Protein AF-A0A0K8V9A5-F1 (afdb_monomer)

Radius of gyration: 17.42 Å; Cα contacts (8 Å, |Δi|>4): 53; chains: 1; bounding box: 43×28×39 Å

Foldseek 3Di:
DCCVVPNDAQEDEDAPPVVVVVVLVVQVVVLVVVCVVDDPVCCVVPNDPGYHYYHDDPPPVVVCPVVVVVVVLLVVQCCVVCPPDDDDPVRVVVSSVVSVVVVVD

Solvent-accessible surface area (backbone atoms only — not comparable to full-atom values): 6472 Å² total; per-residue (Å²): 117,63,46,86,75,75,47,81,62,65,63,46,77,44,63,80,48,67,67,51,56,50,48,52,54,50,51,52,52,51,50,57,50,50,62,70,76,46,57,70,68,55,44,76,74,68,52,75,93,61,64,51,74,44,64,54,65,84,94,48,68,77,79,45,48,64,63,52,49,52,51,61,64,45,49,60,54,52,54,69,73,47,65,90,65,87,67,54,74,66,58,43,50,52,51,53,54,53,53,50,52,65,74,72,106

InterPro domains:
  IPR001584 Integrase, catalytic core [PS50994] (1-105)
  IPR012337 Ribonuclease H-like superfamily [SSF53098] (3-104)
  IPR036397 Ribonuclease H superfamily [G3DSA:3.30.420.10] (1-105)

Mean predicted aligned error: 5.59 Å

Sequence (105 aa):
RFVGRRGFPLKIMSDNGKNFVGAQRATEKEFLQFMKEVSPEIVKKYAPQGIDWQFIPPCSPHMGGLWESAVKSFKPHLKKTAGNHKFNYEEFTTLLARIEAVLNS

Structure (mmCIF, N/CA/C/O backbone):
data_AF-A0A0K8V9A5-F1
#
_entry.id   AF-A0A0K8V9A5-F1
#
loop_
_atom_site.group_PDB
_atom_site.id
_atom_site.type_symbol
_atom_site.label_atom_id
_atom_site.label_alt_id
_atom_site.label_comp_id
_atom_site.label_asym_id
_atom_site.label_entity_id
_atom_site.label_seq_id
_atom_site.pdbx_PDB_ins_code
_atom_site.Cartn_x
_atom_site.Cartn_y
_atom_site.Cartn_z
_atom_site.occupancy
_atom_site.B_iso_or_equiv
_atom_site.auth_seq_id
_atom_site.auth_comp_id
_atom_site.auth_asym_id
_atom_site.auth_atom_id
_atom_site.pdbx_PDB_model_num
ATOM 1 N N . ARG A 1 1 ? -9.007 -4.808 -4.525 1.00 73.62 1 ARG A N 1
ATOM 2 C CA . ARG A 1 1 ? -8.263 -5.743 -5.418 1.00 73.62 1 ARG A CA 1
ATOM 3 C C . ARG A 1 1 ? -7.215 -6.611 -4.689 1.00 73.62 1 ARG A C 1
ATOM 5 O O . ARG A 1 1 ? -7.010 -7.728 -5.133 1.00 73.62 1 ARG A O 1
ATOM 12 N N . PHE A 1 2 ? -6.570 -6.181 -3.590 1.00 83.44 2 PHE A N 1
ATOM 13 C CA . PHE A 1 2 ? -5.626 -7.041 -2.835 1.00 83.44 2 PHE A CA 1
ATOM 14 C C . PHE A 1 2 ? -6.315 -8.229 -2.143 1.00 83.44 2 PHE A C 1
ATOM 16 O O . PHE A 1 2 ? -6.017 -9.375 -2.462 1.00 83.44 2 PHE A O 1
ATOM 23 N N . VAL A 1 3 ? -7.303 -7.951 -1.287 1.00 86.00 3 VAL A N 1
ATOM 24 C CA . VAL A 1 3 ? -8.060 -8.977 -0.549 1.00 86.00 3 VAL A CA 1
ATOM 25 C C . VAL A 1 3 ? -8.714 -10.002 -1.475 1.00 86.00 3 VAL A C 1
ATOM 27 O O . VAL A 1 3 ? -8.636 -11.196 -1.226 1.00 86.00 3 VAL A O 1
ATOM 30 N N . GLY A 1 4 ? -9.283 -9.557 -2.599 1.00 85.25 4 GLY A N 1
ATOM 31 C CA . GLY A 1 4 ? -9.872 -10.467 -3.587 1.00 85.25 4 GLY A CA 1
ATOM 32 C C . GLY A 1 4 ? -8.874 -11.426 -4.251 1.00 85.25 4 GLY A C 1
ATOM 33 O O . GLY A 1 4 ? -9.303 -12.402 -4.847 1.00 85.25 4 GLY A O 1
ATOM 34 N N . ARG A 1 5 ? -7.560 -11.169 -4.163 1.00 85.06 5 ARG A N 1
ATOM 35 C CA . ARG A 1 5 ? -6.512 -12.033 -4.736 1.00 85.06 5 ARG A CA 1
ATOM 36 C C . ARG A 1 5 ? -5.720 -12.815 -3.690 1.00 85.06 5 ARG A C 1
ATOM 38 O O . ARG A 1 5 ? -5.256 -13.904 -3.992 1.00 85.06 5 ARG A O 1
ATOM 45 N N . ARG A 1 6 ? -5.524 -12.253 -2.493 1.00 86.44 6 ARG A N 1
ATOM 46 C CA . ARG A 1 6 ? -4.677 -12.828 -1.429 1.00 86.44 6 ARG A CA 1
ATOM 47 C C . ARG A 1 6 ? -5.440 -13.233 -0.167 1.00 86.44 6 ARG A C 1
ATOM 49 O O . ARG A 1 6 ? -4.849 -13.830 0.723 1.00 86.44 6 ARG A O 1
A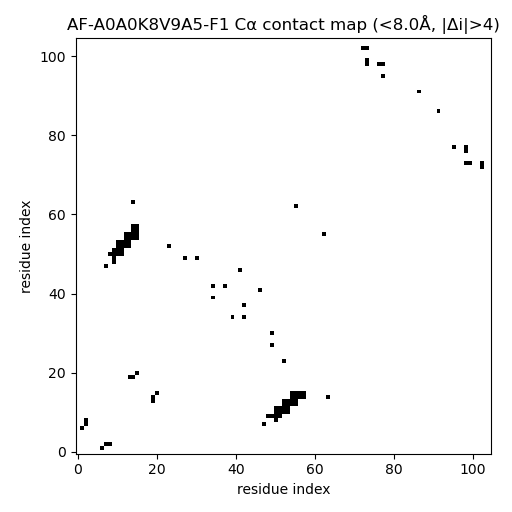TOM 56 N N . GLY A 1 7 ? -6.730 -12.921 -0.088 1.00 87.38 7 GLY A N 1
ATOM 57 C CA . GLY A 1 7 ? -7.518 -13.042 1.135 1.00 87.38 7 GLY A CA 1
ATOM 58 C C . GLY A 1 7 ? -7.349 -11.843 2.071 1.00 87.38 7 GLY A C 1
ATOM 59 O O . GLY A 1 7 ? -6.571 -10.919 1.817 1.00 87.38 7 GLY A O 1
ATOM 60 N N . PHE A 1 8 ? -8.130 -11.840 3.150 1.00 86.62 8 PHE A N 1
ATOM 61 C CA . PHE A 1 8 ? -8.047 -10.806 4.178 1.00 86.62 8 PHE A CA 1
ATOM 62 C C . PHE A 1 8 ? -6.798 -11.018 5.044 1.00 86.62 8 PHE A C 1
ATOM 64 O O . PHE A 1 8 ? -6.626 -12.111 5.587 1.00 86.62 8 PHE A O 1
ATOM 71 N N . PRO A 1 9 ? -5.923 -10.007 5.189 1.00 88.75 9 PRO A N 1
ATOM 72 C CA . PRO A 1 9 ? -4.772 -10.124 6.068 1.00 88.75 9 PRO A CA 1
ATOM 73 C C . PRO A 1 9 ? -5.219 -10.084 7.531 1.00 88.75 9 PRO A C 1
ATOM 75 O O . PRO A 1 9 ? -6.025 -9.241 7.913 1.00 88.75 9 PRO A O 1
ATOM 78 N N . LEU A 1 10 ? -4.639 -10.956 8.356 1.00 88.31 10 LEU A N 1
ATOM 79 C CA . LEU A 1 10 ? -4.788 -10.885 9.814 1.00 88.31 10 LEU A CA 1
ATOM 80 C C . LEU A 1 10 ? -3.944 -9.749 10.409 1.00 88.31 10 LEU A C 1
ATOM 82 O O . LEU A 1 10 ? -4.347 -9.109 11.375 1.00 88.31 10 LEU A O 1
ATOM 86 N N . LYS A 1 11 ? -2.773 -9.499 9.813 1.00 90.94 11 LYS A N 1
ATOM 87 C CA . LYS A 1 11 ? -1.795 -8.510 10.265 1.00 90.94 11 LYS A CA 1
ATOM 88 C C . LYS A 1 11 ? -1.231 -7.718 9.090 1.00 90.94 11 LYS A C 1
ATOM 90 O O . LYS A 1 11 ? -0.926 -8.296 8.047 1.00 90.94 11 LYS A O 1
ATOM 95 N N . ILE A 1 12 ? -1.048 -6.415 9.283 1.00 92.31 12 ILE A N 1
ATOM 96 C CA . ILE A 1 12 ? -0.325 -5.522 8.372 1.00 92.31 12 ILE A CA 1
ATOM 97 C C . ILE A 1 12 ? 0.850 -4.906 9.128 1.00 92.31 12 ILE A C 1
ATOM 99 O O . ILE A 1 12 ? 0.695 -4.445 10.253 1.00 92.31 12 ILE A O 1
ATOM 103 N N . MET A 1 13 ? 2.026 -4.888 8.502 1.00 92.62 13 MET A N 1
ATOM 104 C CA . MET A 1 13 ? 3.208 -4.204 9.027 1.00 92.62 13 MET A CA 1
ATOM 105 C C . MET A 1 13 ? 3.625 -3.079 8.081 1.00 92.62 13 MET A C 1
ATOM 107 O O . MET A 1 13 ? 3.647 -3.282 6.866 1.00 92.62 13 MET A O 1
ATOM 111 N N . SER A 1 14 ? 3.965 -1.906 8.619 1.00 93.00 14 SER A N 1
ATOM 112 C CA . SER A 1 14 ? 4.433 -0.762 7.823 1.00 93.00 14 SER A CA 1
ATOM 113 C C . SER A 1 14 ? 5.449 0.103 8.570 1.00 93.00 14 SER A C 1
ATOM 115 O O . SER A 1 14 ? 5.598 0.007 9.788 1.00 93.00 14 SER A O 1
ATOM 117 N N . ASP A 1 15 ? 6.119 1.003 7.849 1.00 91.94 15 ASP A N 1
ATOM 118 C CA . ASP A 1 15 ? 6.850 2.112 8.465 1.00 91.94 15 ASP A CA 1
ATOM 119 C C . ASP A 1 15 ? 5.909 3.203 9.010 1.00 91.94 15 ASP A C 1
ATOM 121 O O . ASP A 1 15 ? 4.699 3.196 8.762 1.00 91.94 15 ASP A O 1
ATOM 125 N N . ASN A 1 16 ? 6.480 4.141 9.774 1.00 92.00 16 ASN A N 1
ATOM 126 C CA . ASN A 1 16 ? 5.773 5.263 10.408 1.00 92.00 16 ASN A CA 1
ATOM 127 C C . ASN A 1 16 ? 5.455 6.418 9.439 1.00 92.00 16 ASN A C 1
ATOM 129 O O . ASN A 1 16 ? 5.190 7.545 9.866 1.00 92.00 16 ASN A O 1
ATOM 133 N N . GLY A 1 17 ? 5.507 6.182 8.129 1.00 91.31 17 GLY A N 1
ATOM 134 C CA . GLY A 1 17 ? 5.113 7.151 7.123 1.00 91.31 17 GLY A CA 1
ATOM 135 C C . GLY A 1 17 ? 3.689 7.639 7.378 1.00 91.31 17 GLY A C 1
ATOM 136 O O . GLY A 1 17 ? 2.768 6.852 7.600 1.00 91.31 17 GLY A O 1
ATOM 137 N N . LYS A 1 18 ? 3.483 8.959 7.318 1.00 94.38 18 LYS A N 1
ATOM 138 C CA . LYS A 1 18 ? 2.183 9.588 7.622 1.00 94.38 18 LYS A CA 1
ATOM 139 C C . LYS A 1 18 ? 1.032 9.011 6.790 1.00 94.38 18 LYS A C 1
ATOM 141 O O . LYS A 1 18 ? -0.087 8.929 7.286 1.00 94.38 18 LYS A O 1
ATOM 146 N N . ASN A 1 19 ? 1.317 8.563 5.565 1.00 95.69 19 ASN A N 1
ATOM 147 C CA . ASN A 1 19 ? 0.346 7.888 4.705 1.00 95.69 19 ASN A CA 1
ATOM 148 C C . ASN A 1 19 ? -0.145 6.566 5.313 1.00 95.69 19 ASN A C 1
ATOM 150 O O . ASN A 1 19 ? -1.345 6.310 5.301 1.00 95.69 19 ASN A O 1
ATOM 154 N N . PHE A 1 20 ? 0.748 5.754 5.886 1.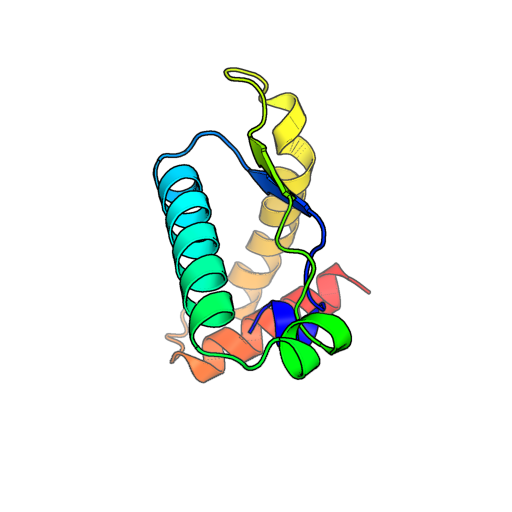00 93.88 20 PHE A N 1
ATOM 155 C CA . PHE A 1 20 ? 0.372 4.498 6.539 1.00 93.88 20 PHE A CA 1
ATOM 156 C C . PHE A 1 20 ? -0.352 4.731 7.863 1.00 93.88 20 PHE A C 1
ATOM 158 O O . PHE A 1 20 ? -1.339 4.058 8.140 1.00 93.88 20 PHE A O 1
ATOM 165 N N . VAL A 1 21 ? 0.059 5.740 8.637 1.00 94.88 21 VAL A N 1
ATOM 166 C CA . VAL A 1 21 ? -0.674 6.160 9.846 1.00 94.88 21 VAL A CA 1
ATOM 167 C C . VAL A 1 21 ? -2.097 6.610 9.497 1.00 94.88 21 VAL A C 1
ATOM 169 O O . VAL A 1 21 ? -3.056 6.238 10.168 1.00 94.88 21 VAL A O 1
ATOM 172 N N . GLY A 1 22 ? -2.258 7.383 8.419 1.00 96.31 22 GLY A N 1
ATOM 173 C CA . GLY A 1 22 ? -3.572 7.766 7.905 1.00 96.31 22 GLY A CA 1
ATOM 174 C C . GLY A 1 22 ? -4.397 6.563 7.438 1.00 96.31 22 GLY A C 1
ATOM 175 O O . GLY A 1 22 ? -5.573 6.467 7.780 1.00 96.31 22 GLY A O 1
ATOM 176 N N . ALA A 1 23 ? -3.779 5.627 6.713 1.00 94.38 23 ALA A N 1
ATOM 177 C CA . ALA A 1 23 ? -4.435 4.418 6.221 1.00 94.38 23 ALA A CA 1
ATOM 178 C C . ALA A 1 23 ? -4.917 3.500 7.355 1.00 94.38 23 ALA A C 1
ATOM 180 O O . ALA A 1 23 ? -6.045 3.013 7.293 1.00 94.38 23 ALA A O 1
ATOM 181 N N . GLN A 1 24 ? -4.114 3.312 8.407 1.00 95.06 24 GLN A N 1
ATOM 182 C CA . GLN A 1 24 ? -4.495 2.545 9.597 1.00 95.06 24 GLN A CA 1
ATOM 183 C C . GLN A 1 24 ? -5.753 3.136 10.247 1.00 95.06 24 GLN A C 1
ATOM 185 O O . GLN A 1 24 ? -6.740 2.426 10.436 1.00 95.06 24 GLN A O 1
ATOM 190 N N 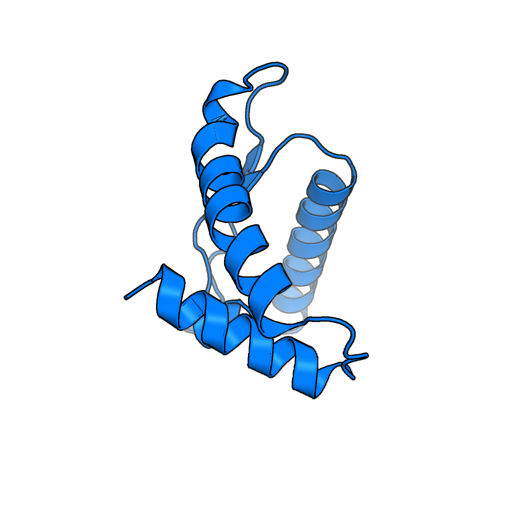. ARG A 1 25 ? -5.770 4.456 10.479 1.00 94.81 25 ARG A N 1
ATOM 191 C CA . ARG A 1 25 ? -6.932 5.163 11.048 1.00 94.81 25 ARG A CA 1
ATOM 192 C C . ARG A 1 25 ? -8.172 5.086 10.158 1.00 94.81 25 ARG A C 1
ATOM 194 O O . ARG A 1 25 ? -9.276 4.904 10.664 1.00 94.81 25 ARG A O 1
ATOM 201 N N . ALA A 1 26 ? -8.006 5.257 8.846 1.00 93.62 26 ALA A N 1
ATOM 202 C CA . ALA A 1 26 ? -9.112 5.183 7.893 1.00 93.62 26 ALA A CA 1
ATOM 203 C C . ALA A 1 26 ? -9.732 3.780 7.874 1.00 93.62 26 ALA A C 1
ATOM 205 O O . ALA A 1 26 ? -10.946 3.648 7.996 1.00 93.62 26 ALA A O 1
ATOM 206 N N . THR A 1 27 ? -8.891 2.746 7.825 1.00 90.00 27 THR A N 1
ATOM 207 C CA . THR A 1 27 ? -9.324 1.343 7.807 1.00 90.00 27 THR A CA 1
ATOM 208 C C . THR A 1 27 ? -10.061 0.970 9.093 1.00 90.00 27 THR A C 1
ATOM 210 O O . THR A 1 27 ? -11.116 0.345 9.043 1.00 90.00 27 THR A O 1
ATOM 213 N N . GLU A 1 28 ? -9.546 1.390 10.252 1.00 90.19 28 GLU A N 1
ATOM 214 C CA . GLU A 1 28 ? -10.195 1.161 11.547 1.00 90.19 28 GLU A CA 1
ATOM 215 C C . GLU A 1 28 ? -11.559 1.862 11.628 1.00 90.19 28 GLU A C 1
ATOM 217 O O . GLU A 1 28 ? -12.553 1.260 12.035 1.00 90.19 28 GLU A O 1
ATOM 222 N N . LYS A 1 29 ? -11.639 3.115 11.167 1.00 91.75 29 LYS A N 1
ATOM 223 C CA . LYS A 1 29 ? -12.896 3.870 11.121 1.00 91.75 29 LYS A CA 1
ATOM 224 C C . LYS A 1 29 ? -13.930 3.209 10.207 1.00 91.75 29 LYS A C 1
ATOM 226 O O . LYS A 1 29 ? -15.087 3.085 10.604 1.00 91.75 29 LYS A O 1
ATOM 231 N N . GLU A 1 30 ? -13.534 2.811 9.000 1.00 88.88 30 GLU A N 1
ATOM 232 C CA . GLU A 1 30 ? -14.413 2.131 8.040 1.00 88.88 30 GLU A CA 1
ATOM 233 C C . GLU A 1 30 ? -14.906 0.791 8.588 1.00 88.88 30 GLU A C 1
ATOM 235 O O . GLU A 1 30 ? -16.094 0.486 8.487 1.00 88.88 30 GLU A O 1
ATOM 240 N N . PHE A 1 31 ? -14.029 0.027 9.245 1.00 86.00 31 PHE A N 1
ATOM 241 C CA . PHE A 1 31 ? -14.402 -1.227 9.889 1.00 86.00 31 PHE A CA 1
ATOM 242 C C . PHE A 1 31 ? -15.425 -1.012 11.012 1.00 86.00 31 PHE A C 1
ATOM 244 O O . PHE A 1 31 ? -16.455 -1.681 11.044 1.00 86.00 31 PHE A O 1
ATOM 251 N N . LEU A 1 32 ? -15.203 -0.038 11.899 1.00 87.06 32 LEU A N 1
ATOM 252 C CA . LEU A 1 32 ? -16.158 0.289 12.963 1.00 87.06 32 LEU A CA 1
ATOM 253 C C . LEU A 1 32 ? -17.503 0.775 12.415 1.00 87.06 32 LEU A C 1
ATOM 255 O O . LEU A 1 32 ? -18.540 0.492 13.013 1.00 87.06 32 LEU A O 1
ATOM 259 N N . GLN A 1 33 ? -17.500 1.506 11.301 1.00 88.81 33 GLN A N 1
ATOM 260 C CA . GLN A 1 33 ? -18.729 1.949 10.649 1.00 88.81 33 GLN A CA 1
ATOM 261 C C . GLN A 1 33 ? -19.498 0.763 10.054 1.00 88.81 33 GLN A C 1
ATOM 263 O O . GLN A 1 33 ? -20.683 0.605 10.341 1.00 88.81 33 GLN A O 1
ATOM 268 N N . PHE A 1 34 ? -18.811 -0.123 9.331 1.00 85.06 34 PHE A N 1
ATOM 269 C CA . PHE A 1 34 ? -19.382 -1.363 8.802 1.00 85.06 34 PHE A CA 1
ATOM 270 C C . PHE A 1 34 ? -20.021 -2.216 9.908 1.00 85.06 34 PHE A C 1
ATOM 272 O O . PHE A 1 34 ? -21.144 -2.693 9.769 1.00 85.06 34 PHE A O 1
ATOM 279 N N . MET A 1 35 ? -19.348 -2.345 11.053 1.00 84.44 35 MET A N 1
ATOM 280 C CA . MET A 1 35 ? -19.846 -3.109 12.201 1.00 84.44 35 MET A CA 1
ATOM 281 C C . MET A 1 35 ? -21.134 -2.535 12.816 1.00 84.44 35 MET A C 1
ATOM 283 O O . MET A 1 35 ? -21.874 -3.279 13.452 1.00 84.44 35 MET A O 1
ATOM 287 N N . LYS A 1 36 ? -21.410 -1.233 12.649 1.00 86.62 36 LYS A N 1
ATOM 288 C CA . LYS A 1 36 ? -22.649 -0.591 13.129 1.00 86.62 36 LYS A CA 1
ATOM 289 C C . LYS A 1 36 ? -23.820 -0.766 12.168 1.00 86.62 36 LYS A C 1
ATOM 291 O O . LYS A 1 36 ? -24.965 -0.762 12.604 1.00 86.62 36 LYS A O 1
ATOM 296 N N . GLU A 1 37 ? -23.537 -0.854 10.873 1.00 87.69 37 GLU A N 1
ATOM 297 C CA . GLU A 1 37 ? -24.551 -0.934 9.816 1.00 87.69 37 GLU A CA 1
ATOM 298 C C . GLU A 1 37 ? -25.043 -2.367 9.586 1.00 87.69 37 GLU A C 1
ATOM 300 O O . GLU A 1 37 ? -26.154 -2.580 9.101 1.00 87.69 37 GLU A O 1
ATOM 305 N N . VAL A 1 38 ? -24.224 -3.357 9.938 1.00 86.12 38 VAL A N 1
ATOM 306 C CA . VAL A 1 38 ? -24.491 -4.770 9.673 1.00 86.12 38 VAL A CA 1
ATOM 307 C C . VAL A 1 38 ? -25.089 -5.458 10.899 1.00 86.12 38 VAL A C 1
ATOM 309 O O . VAL A 1 38 ? -24.685 -5.215 12.034 1.00 86.12 38 VAL A O 1
ATOM 312 N N . SER A 1 39 ? -26.036 -6.376 10.671 1.00 83.50 39 SER A N 1
ATOM 313 C CA . SER A 1 39 ? -26.642 -7.177 11.740 1.00 83.50 39 SER A CA 1
ATOM 314 C C . SER A 1 39 ? -25.578 -7.975 12.523 1.00 83.50 39 SER A C 1
ATOM 316 O O . SER A 1 39 ? -24.698 -8.578 11.886 1.00 83.50 39 SER A O 1
ATOM 318 N N . PRO A 1 40 ? -25.680 -8.077 13.859 1.00 81.69 40 PRO A N 1
ATOM 319 C CA . PRO A 1 40 ? -24.715 -8.795 14.698 1.00 81.69 40 PRO A CA 1
ATOM 320 C C . PRO A 1 40 ? -24.443 -10.246 14.266 1.00 81.69 40 PRO A C 1
ATOM 322 O O . PRO A 1 40 ? -23.330 -10.751 14.422 1.00 81.69 40 PRO A O 1
ATOM 325 N N . GLU A 1 41 ? -25.433 -10.925 13.685 1.00 81.88 41 GLU A N 1
ATOM 326 C CA . GLU A 1 41 ? -25.337 -12.314 13.228 1.00 81.88 41 GLU A CA 1
ATOM 327 C C . GLU A 1 41 ? -24.417 -12.457 12.009 1.00 81.88 41 GLU A C 1
ATOM 329 O O . GLU A 1 41 ? -23.610 -13.388 11.937 1.00 81.88 41 GLU A O 1
ATOM 334 N N . ILE A 1 42 ? -24.507 -11.517 11.062 1.00 78.25 42 ILE A N 1
ATOM 335 C CA . ILE A 1 42 ? -23.640 -11.464 9.876 1.00 78.25 42 ILE A CA 1
ATOM 336 C C . ILE A 1 42 ? -22.216 -11.118 10.296 1.00 78.25 42 ILE A C 1
ATOM 338 O O . ILE A 1 42 ? -21.272 -11.763 9.843 1.00 78.25 42 ILE A O 1
ATOM 342 N N . VAL A 1 43 ? -22.062 -10.156 11.207 1.00 78.12 43 VAL A N 1
ATOM 343 C CA . VAL A 1 43 ? -20.761 -9.791 11.768 1.00 78.12 43 VAL A CA 1
ATOM 344 C C . VAL A 1 43 ? -20.084 -11.005 12.402 1.00 78.12 43 VAL A C 1
ATOM 346 O O . VAL A 1 43 ? -18.962 -11.349 12.042 1.00 78.12 43 VAL A O 1
ATOM 349 N N . LYS A 1 44 ? -20.786 -11.717 13.288 1.00 78.19 44 LYS A N 1
ATOM 350 C CA . LYS A 1 44 ? -20.235 -12.880 13.996 1.00 78.19 44 LYS A CA 1
ATOM 351 C C . LYS A 1 44 ? -19.805 -14.006 13.051 1.00 78.19 44 LYS A C 1
ATOM 353 O O . LYS A 1 44 ? -18.890 -14.758 13.375 1.00 78.19 44 LYS A O 1
ATOM 358 N N . LYS A 1 45 ? -20.486 -14.152 11.912 1.00 74.25 45 LYS A N 1
ATOM 359 C CA . LYS A 1 45 ? -20.281 -15.268 10.982 1.00 74.25 45 LYS A CA 1
ATOM 360 C C . LYS A 1 45 ? -19.312 -14.951 9.841 1.00 74.25 45 LYS A C 1
ATOM 362 O O . LYS A 1 45 ? -18.679 -15.873 9.334 1.00 74.25 45 LYS A O 1
ATOM 367 N N . TYR A 1 46 ? -19.204 -13.687 9.433 1.00 67.44 46 TYR A N 1
ATOM 368 C CA . TYR A 1 46 ? -18.519 -13.305 8.194 1.00 67.44 46 TYR A CA 1
ATOM 369 C C . TYR A 1 46 ? -17.602 -12.085 8.313 1.00 67.44 46 TYR A C 1
ATOM 371 O O . TYR A 1 46 ? -16.836 -11.841 7.379 1.00 67.44 46 TYR A O 1
ATOM 379 N N . ALA A 1 47 ? -17.652 -11.309 9.404 1.00 70.75 47 ALA A N 1
ATOM 380 C CA . ALA A 1 47 ? -16.750 -10.170 9.524 1.00 70.75 47 ALA A CA 1
ATOM 381 C C . ALA A 1 47 ? -15.311 -10.657 9.768 1.00 70.75 47 ALA A C 1
ATOM 383 O O . ALA A 1 47 ? -15.085 -11.514 10.630 1.00 70.75 47 ALA A O 1
ATOM 384 N N . PRO A 1 48 ? -14.316 -10.105 9.049 1.00 69.00 48 PRO A N 1
ATOM 385 C CA . PRO A 1 48 ? -12.925 -10.273 9.442 1.00 69.00 48 PRO A CA 1
ATOM 386 C C . PRO A 1 48 ? -12.737 -9.715 10.861 1.00 69.00 48 PRO A C 1
ATOM 388 O O . PRO A 1 48 ? -13.392 -8.742 11.233 1.00 69.00 48 PRO A O 1
ATOM 391 N N . GLN A 1 49 ? -11.847 -10.312 11.657 1.00 70.94 49 GLN A N 1
ATOM 392 C CA . GLN A 1 49 ? -11.618 -9.956 13.070 1.00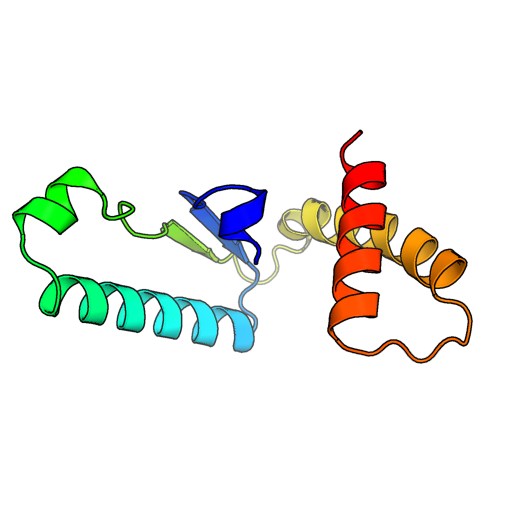 70.94 49 GLN A CA 1
ATOM 393 C C . GLN A 1 49 ? -10.876 -8.610 13.254 1.00 70.94 49 GLN A C 1
ATOM 395 O O . GLN A 1 49 ? -10.104 -8.436 14.192 1.00 70.94 49 GLN A O 1
ATOM 400 N N . GLY A 1 50 ? -11.102 -7.643 12.362 1.00 75.62 50 GLY A N 1
ATOM 401 C CA . GLY A 1 50 ? -10.252 -6.469 12.206 1.00 75.62 50 GLY A CA 1
ATOM 402 C C . GLY A 1 50 ? -8.892 -6.829 11.597 1.00 75.62 50 GLY A C 1
ATOM 403 O O . GLY A 1 50 ? -8.641 -7.971 11.212 1.00 75.62 50 GLY A O 1
ATOM 404 N N . ILE A 1 51 ? -8.021 -5.829 11.475 1.00 86.62 51 ILE A N 1
ATOM 405 C CA . ILE A 1 51 ? -6.642 -5.992 11.004 1.00 86.62 51 ILE A CA 1
ATOM 406 C C . ILE A 1 51 ? -5.714 -5.525 12.125 1.00 86.62 51 ILE A C 1
ATOM 408 O O . ILE A 1 51 ? -5.796 -4.368 12.536 1.00 86.62 51 ILE A O 1
ATOM 412 N N . ASP A 1 52 ? -4.814 -6.395 12.588 1.00 90.94 52 ASP A N 1
ATOM 413 C CA . ASP A 1 52 ? -3.733 -6.003 13.499 1.00 90.94 52 ASP A CA 1
ATOM 414 C C . ASP A 1 52 ? -2.680 -5.214 12.709 1.00 90.94 52 ASP A C 1
ATOM 416 O O . ASP A 1 52 ? -1.894 -5.786 11.950 1.00 90.94 52 ASP A O 1
ATOM 420 N N . TRP A 1 53 ? -2.697 -3.885 12.818 1.00 94.06 53 TRP A N 1
ATOM 421 C CA . TRP A 1 53 ? -1.720 -3.028 12.150 1.00 94.06 53 TR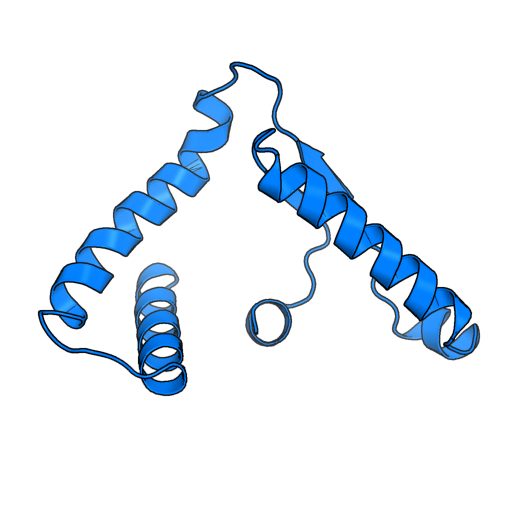P A CA 1
ATOM 422 C C . TRP A 1 53 ? -0.571 -2.685 13.095 1.00 94.06 53 TRP A C 1
ATOM 424 O O . TRP A 1 53 ? -0.769 -2.037 14.121 1.00 94.06 53 TRP A O 1
ATOM 434 N N . GLN A 1 54 ? 0.652 -3.049 12.712 1.00 93.88 54 GLN A N 1
ATOM 435 C CA . GLN A 1 54 ? 1.858 -2.823 13.503 1.00 93.88 54 GLN A CA 1
ATOM 436 C C . GLN A 1 54 ? 2.849 -1.928 12.759 1.00 93.88 54 GLN A C 1
ATOM 438 O O . GLN A 1 54 ? 3.210 -2.178 11.608 1.00 93.88 54 GLN A O 1
ATOM 443 N N . PHE A 1 55 ? 3.318 -0.882 13.434 1.00 93.19 55 PHE A N 1
ATOM 444 C CA . PHE A 1 55 ? 4.368 -0.016 12.913 1.00 93.19 55 PHE A CA 1
ATOM 445 C C . PHE A 1 55 ? 5.733 -0.526 13.360 1.00 93.19 55 PHE A C 1
ATOM 447 O O . PHE A 1 55 ? 5.918 -0.872 14.528 1.00 93.19 55 PHE A O 1
ATOM 454 N N . ILE A 1 56 ? 6.701 -0.560 12.443 1.00 91.06 56 ILE A N 1
ATOM 455 C CA . ILE A 1 56 ? 8.082 -0.859 12.831 1.00 91.06 56 ILE A CA 1
ATOM 456 C C . ILE A 1 56 ? 8.629 0.249 13.742 1.00 91.06 56 ILE A C 1
ATOM 458 O O . ILE A 1 56 ? 8.223 1.409 13.603 1.00 91.06 56 ILE A O 1
ATOM 462 N N . PRO A 1 57 ? 9.555 -0.061 14.666 1.00 88.56 57 PRO A N 1
ATOM 463 C CA . PRO A 1 57 ? 10.134 0.956 15.524 1.00 88.56 57 PRO A CA 1
ATOM 464 C C . PRO A 1 57 ? 10.833 2.043 14.690 1.00 88.56 57 PRO A C 1
ATOM 466 O O . PRO A 1 57 ? 11.403 1.749 13.628 1.00 88.56 57 PRO A O 1
ATOM 469 N N . PRO A 1 58 ? 10.815 3.308 15.147 1.00 79.94 58 PRO A N 1
ATOM 470 C CA . PRO A 1 58 ? 11.562 4.377 14.498 1.00 79.94 58 PRO A CA 1
ATOM 471 C C . PRO A 1 58 ? 13.034 3.986 14.333 1.00 79.94 58 PRO A C 1
ATOM 473 O O . PRO A 1 58 ? 13.603 3.305 15.185 1.00 79.94 58 PRO A O 1
ATOM 476 N N . CYS A 1 59 ? 13.652 4.409 13.230 1.00 74.38 59 CYS A N 1
ATOM 477 C CA . CYS A 1 59 ? 15.070 4.152 12.953 1.00 74.38 59 CYS A CA 1
ATOM 478 C C . CYS A 1 59 ? 15.471 2.661 12.933 1.00 74.38 59 CYS A C 1
ATOM 480 O O . CYS A 1 59 ? 16.632 2.346 13.177 1.00 74.38 59 CYS A O 1
ATOM 482 N N . SER A 1 60 ? 14.547 1.749 12.600 1.00 78.50 60 SER A N 1
ATOM 483 C CA . SER A 1 60 ? 14.827 0.313 12.409 1.00 78.50 60 SER A CA 1
ATOM 484 C C . SER A 1 60 ? 14.820 -0.087 10.922 1.00 78.50 60 SER A C 1
ATOM 486 O O . SER A 1 60 ? 13.944 -0.840 10.491 1.00 78.50 60 SER A O 1
ATOM 488 N N . PRO A 1 61 ? 15.778 0.397 10.100 1.00 68.62 61 PRO A N 1
ATOM 489 C CA . PRO A 1 61 ? 15.790 0.171 8.650 1.00 68.62 61 PRO A CA 1
ATOM 490 C C . PRO A 1 61 ? 15.898 -1.314 8.284 1.00 68.62 61 PRO A C 1
ATOM 492 O O . PRO A 1 61 ? 15.367 -1.741 7.264 1.00 68.62 61 PRO A O 1
ATOM 495 N N . HIS A 1 62 ? 16.506 -2.135 9.147 1.00 74.81 62 HIS A N 1
ATOM 496 C CA . HIS A 1 62 ? 16.603 -3.578 8.924 1.00 74.81 62 HIS A CA 1
ATOM 497 C C . HIS A 1 62 ? 15.231 -4.267 8.865 1.00 74.81 62 HIS A C 1
ATOM 499 O O . HIS A 1 62 ? 15.093 -5.280 8.184 1.00 74.81 62 HIS A O 1
ATOM 505 N N . MET A 1 63 ? 14.205 -3.736 9.547 1.00 78.31 63 MET A N 1
ATOM 506 C CA . MET A 1 63 ? 12.864 -4.326 9.511 1.00 78.31 63 MET A CA 1
ATOM 507 C C . MET A 1 63 ? 12.184 -4.115 8.158 1.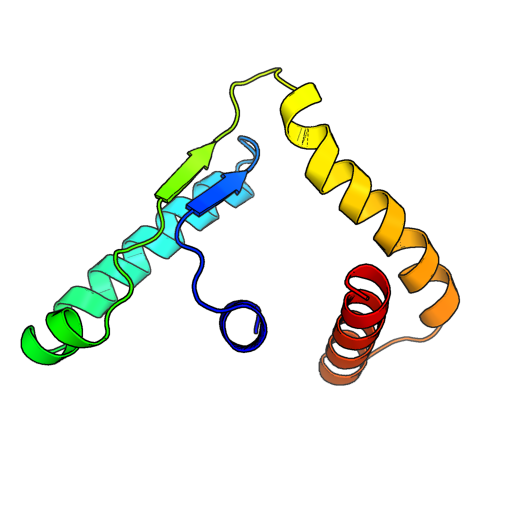00 78.31 63 MET A C 1
ATOM 509 O O . MET A 1 63 ? 11.265 -4.860 7.835 1.00 78.31 63 MET A O 1
ATOM 513 N N . GLY A 1 64 ? 12.669 -3.160 7.355 1.00 83.38 64 GLY A N 1
ATOM 514 C CA . GLY A 1 64 ? 12.158 -2.896 6.016 1.00 83.38 64 GLY A CA 1
ATOM 515 C C . GLY A 1 64 ? 12.798 -3.667 4.880 1.00 83.38 64 GLY A C 1
ATOM 516 O O . GLY A 1 64 ? 12.261 -3.674 3.771 1.00 83.38 64 GLY A O 1
ATOM 517 N N . GLY A 1 65 ? 13.878 -4.401 5.154 1.00 88.19 65 GLY A N 1
ATOM 518 C CA . GLY A 1 65 ? 14.622 -5.115 4.120 1.00 88.19 65 GLY A CA 1
ATOM 519 C C . GLY A 1 65 ? 13.765 -6.085 3.300 1.00 88.19 65 GLY A C 1
ATOM 520 O O . GLY A 1 65 ? 13.997 -6.238 2.100 1.00 88.19 65 GLY A O 1
ATOM 521 N N . LEU A 1 66 ? 12.743 -6.708 3.901 1.00 86.81 66 LEU A N 1
ATOM 522 C CA . LEU A 1 66 ? 11.856 -7.643 3.198 1.00 86.81 66 LEU A CA 1
ATOM 523 C C . LEU A 1 66 ? 11.012 -6.956 2.118 1.00 86.81 66 LEU A C 1
ATOM 525 O O . LEU A 1 66 ? 11.027 -7.390 0.963 1.00 86.81 66 LEU A O 1
ATOM 529 N N . TRP A 1 67 ? 10.298 -5.875 2.449 1.00 87.44 67 TRP A N 1
ATOM 530 C CA . TRP A 1 67 ? 9.485 -5.179 1.447 1.00 87.44 67 TRP A CA 1
ATOM 531 C C . TRP A 1 67 ? 10.348 -4.383 0.467 1.00 87.44 67 TRP A C 1
ATOM 533 O O . TRP A 1 67 ? 10.009 -4.308 -0.712 1.00 87.44 67 TRP A O 1
ATOM 543 N N . GLU A 1 68 ? 11.498 -3.859 0.894 1.00 91.44 68 GLU A N 1
ATOM 544 C CA . GLU A 1 68 ? 12.474 -3.251 -0.016 1.00 91.44 68 GLU A CA 1
ATOM 545 C C . GLU A 1 68 ? 13.012 -4.264 -1.032 1.00 91.44 68 GLU A C 1
ATOM 547 O O . GLU A 1 68 ? 13.102 -3.954 -2.224 1.00 91.44 68 GLU A O 1
ATOM 552 N N . SER A 1 69 ? 13.302 -5.495 -0.599 1.00 93.00 69 SER A N 1
ATOM 553 C CA . SER A 1 69 ? 13.722 -6.581 -1.491 1.00 93.00 69 SER A CA 1
ATOM 554 C C . SER A 1 69 ? 12.620 -6.956 -2.480 1.00 93.00 69 SER A C 1
ATOM 556 O O . SER A 1 69 ? 12.904 -7.119 -3.667 1.00 93.00 69 SER A O 1
ATOM 558 N N . ALA A 1 70 ? 11.360 -7.011 -2.038 1.00 92.25 70 ALA A N 1
ATOM 559 C CA . ALA A 1 70 ? 10.220 -7.250 -2.923 1.00 92.25 70 ALA A CA 1
ATOM 560 C C . ALA A 1 70 ? 10.04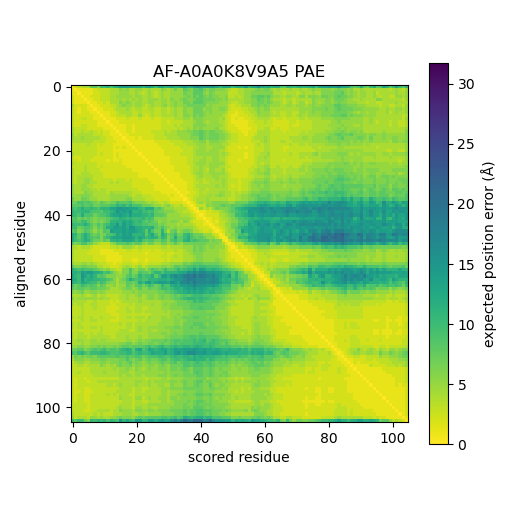4 -6.123 -3.961 1.00 92.25 70 ALA A C 1
ATOM 562 O O . ALA A 1 70 ? 9.837 -6.373 -5.148 1.00 92.25 70 ALA A O 1
ATOM 563 N N . VAL A 1 71 ? 10.202 -4.860 -3.554 1.00 94.19 71 VAL A N 1
ATOM 564 C CA . VAL A 1 71 ? 10.174 -3.717 -4.481 1.00 94.19 71 VAL A CA 1
ATOM 565 C C . VAL A 1 71 ? 11.346 -3.786 -5.466 1.00 94.19 71 VAL A C 1
ATOM 567 O O . VAL A 1 71 ? 11.186 -3.487 -6.655 1.00 94.19 71 VAL A O 1
ATOM 570 N N . LYS A 1 72 ? 12.528 -4.193 -4.995 1.00 96.19 72 LYS A N 1
ATOM 571 C CA . LYS A 1 72 ? 13.729 -4.360 -5.818 1.00 96.19 72 LYS A CA 1
ATOM 572 C C . LYS A 1 72 ? 13.562 -5.468 -6.859 1.00 96.19 72 LYS A C 1
ATOM 574 O O . LYS A 1 72 ? 13.994 -5.261 -7.989 1.00 96.19 72 LYS A O 1
ATOM 579 N N . SER A 1 73 ? 12.929 -6.596 -6.529 1.00 96.25 73 SER A N 1
ATOM 580 C CA . SER A 1 73 ? 12.656 -7.673 -7.494 1.00 96.25 73 SER A CA 1
ATOM 581 C C . SER A 1 73 ? 11.554 -7.296 -8.491 1.00 96.25 73 SER A C 1
ATOM 583 O O . SER A 1 73 ? 11.638 -7.638 -9.672 1.00 96.25 73 SER A O 1
ATOM 585 N N . PHE A 1 74 ? 10.564 -6.512 -8.063 1.00 96.75 74 PHE A N 1
ATOM 586 C CA . PHE A 1 74 ? 9.462 -6.054 -8.907 1.00 96.75 74 PHE A CA 1
ATOM 587 C C . PHE A 1 74 ? 9.879 -5.037 -9.984 1.00 96.75 74 PHE A C 1
ATOM 589 O O . PHE A 1 74 ? 9.521 -5.187 -11.156 1.00 96.75 74 PHE A O 1
ATOM 596 N N . LYS A 1 75 ? 10.658 -4.007 -9.622 1.00 96.12 75 LYS A N 1
ATOM 597 C CA . LYS A 1 75 ? 11.003 -2.882 -10.519 1.00 96.12 75 LYS A CA 1
ATOM 598 C C . LYS A 1 75 ? 11.594 -3.303 -11.881 1.00 96.12 75 LYS A C 1
ATOM 600 O O . LYS A 1 75 ? 11.162 -2.740 -12.890 1.00 96.12 75 LYS A O 1
ATOM 605 N N . PRO A 1 76 ? 12.547 -4.254 -11.969 1.00 96.19 76 PRO A N 1
ATOM 606 C CA . PRO A 1 76 ? 13.096 -4.705 -13.247 1.00 96.19 76 PRO A CA 1
ATOM 607 C C . PRO A 1 76 ? 12.050 -5.322 -14.174 1.00 96.19 76 PRO A C 1
ATOM 609 O O . PRO A 1 76 ? 12.077 -5.042 -15.371 1.00 96.19 76 PRO A O 1
ATOM 612 N N . HIS A 1 77 ? 11.131 -6.125 -13.630 1.00 96.25 77 HIS A N 1
ATOM 613 C CA . HIS A 1 77 ? 10.048 -6.735 -14.400 1.00 96.25 77 HIS A CA 1
ATOM 614 C C . HIS A 1 77 ? 9.155 -5.646 -14.972 1.00 96.25 77 HIS A C 1
ATOM 616 O O . HIS A 1 77 ? 9.017 -5.564 -16.188 1.00 96.25 77 HIS A O 1
ATOM 622 N N . LEU A 1 78 ? 8.678 -4.737 -14.114 1.00 96.25 78 LEU A N 1
ATOM 623 C CA . LEU A 1 78 ? 7.835 -3.627 -14.541 1.00 96.25 78 LEU A CA 1
ATOM 624 C C . LEU A 1 78 ? 8.509 -2.786 -15.628 1.00 96.25 78 LEU A C 1
ATOM 626 O O . LEU A 1 78 ? 7.895 -2.525 -16.655 1.00 96.25 78 LEU A O 1
ATOM 630 N N . LYS A 1 79 ? 9.776 -2.394 -15.443 1.00 94.94 79 LYS A N 1
ATOM 631 C CA . LYS A 1 79 ? 10.498 -1.560 -16.416 1.00 94.94 79 LYS A CA 1
ATOM 632 C C . LYS A 1 79 ? 10.646 -2.253 -17.774 1.00 94.94 79 LYS A C 1
ATOM 634 O O . LYS A 1 79 ? 10.467 -1.608 -18.803 1.00 94.94 79 LYS A O 1
ATOM 639 N N . LYS A 1 80 ? 10.964 -3.553 -17.781 1.00 94.62 80 LYS A N 1
ATOM 640 C CA . LYS A 1 80 ? 11.133 -4.337 -19.014 1.00 94.62 80 LYS A CA 1
ATOM 641 C C . LYS A 1 80 ? 9.811 -4.554 -19.745 1.00 94.62 80 LYS A C 1
ATOM 643 O O . LYS A 1 80 ? 9.781 -4.450 -20.964 1.00 94.62 80 LYS A O 1
ATOM 648 N N . THR A 1 81 ? 8.736 -4.852 -19.018 1.00 94.94 81 THR A N 1
ATOM 649 C CA . THR A 1 81 ? 7.438 -5.176 -19.625 1.00 94.94 81 THR A CA 1
ATOM 650 C C . THR A 1 81 ? 6.618 -3.943 -19.985 1.00 94.94 81 THR A C 1
ATOM 652 O O . THR A 1 81 ? 5.866 -3.983 -20.950 1.00 94.94 81 THR A O 1
ATOM 655 N N . ALA A 1 82 ? 6.731 -2.854 -19.217 1.00 94.62 82 ALA A N 1
ATOM 656 C CA . ALA A 1 82 ? 5.980 -1.626 -19.469 1.00 94.62 82 ALA A CA 1
ATOM 657 C C . ALA A 1 82 ? 6.561 -0.818 -20.640 1.00 94.62 82 ALA A C 1
ATOM 659 O O . ALA A 1 82 ? 5.811 -0.217 -21.409 1.00 94.62 82 ALA A O 1
ATOM 660 N N . GLY A 1 83 ? 7.893 -0.803 -20.787 1.00 90.81 83 GLY A N 1
ATOM 661 C CA . GLY A 1 83 ? 8.569 -0.006 -21.811 1.00 90.81 83 GLY A CA 1
ATOM 662 C C . GLY A 1 83 ? 8.137 1.466 -21.768 1.00 90.81 83 GLY A C 1
ATOM 663 O O . GLY A 1 83 ? 8.074 2.067 -20.698 1.00 90.81 83 GLY A O 1
ATOM 664 N N . ASN A 1 84 ? 7.808 2.026 -22.937 1.00 91.50 84 ASN A N 1
ATOM 665 C CA . ASN A 1 84 ? 7.296 3.397 -23.089 1.00 91.50 84 ASN A CA 1
ATOM 666 C C . ASN A 1 84 ? 5.762 3.459 -23.228 1.00 91.50 84 ASN A C 1
ATOM 668 O O . ASN A 1 84 ? 5.217 4.490 -23.626 1.00 91.50 84 ASN A O 1
ATOM 672 N N . HIS A 1 85 ? 5.059 2.355 -22.967 1.00 93.56 85 HIS A N 1
ATOM 673 C CA . HIS A 1 85 ? 3.619 2.288 -23.168 1.00 93.56 85 HIS A CA 1
ATOM 674 C C . HIS A 1 85 ? 2.861 3.043 -22.066 1.00 93.56 85 HIS A C 1
ATOM 676 O O . HIS A 1 85 ? 3.198 2.963 -20.883 1.00 93.56 85 HIS A O 1
ATOM 682 N N . LYS A 1 86 ? 1.813 3.774 -22.458 1.00 94.19 86 LYS A N 1
ATOM 683 C CA . LYS A 1 86 ? 0.905 4.457 -21.532 1.00 94.19 86 LYS A CA 1
ATOM 684 C C . LYS A 1 86 ? -0.310 3.573 -21.294 1.00 94.19 86 LYS A C 1
ATOM 686 O O . LYS A 1 86 ? -1.202 3.524 -22.130 1.00 94.19 86 LYS A O 1
ATOM 691 N N . PHE A 1 87 ? -0.320 2.903 -20.151 1.00 95.38 87 PHE A N 1
ATOM 692 C CA . PHE A 1 87 ? -1.406 2.017 -19.753 1.00 95.38 87 PHE A CA 1
ATOM 693 C C . PHE A 1 87 ? -2.601 2.813 -19.234 1.00 95.38 87 PHE A C 1
ATOM 695 O O . PHE A 1 87 ? -2.438 3.754 -18.450 1.00 95.38 87 PHE A O 1
ATOM 702 N N . ASN A 1 88 ? -3.804 2.378 -19.593 1.00 96.75 88 ASN A N 1
ATOM 703 C CA . ASN A 1 88 ? -4.986 2.715 -18.813 1.00 96.75 88 ASN A CA 1
ATOM 704 C C . ASN A 1 88 ? -5.021 1.897 -17.505 1.00 96.75 88 ASN A C 1
ATOM 706 O O . ASN A 1 88 ? -4.201 1.006 -17.265 1.00 96.75 88 ASN A O 1
ATOM 710 N N . TYR A 1 89 ? -5.978 2.210 -16.631 1.00 94.75 89 TYR A N 1
ATOM 711 C CA . TYR A 1 89 ? -6.073 1.594 -15.307 1.00 94.75 89 TYR A CA 1
ATOM 712 C C . TYR A 1 89 ? -6.201 0.058 -15.340 1.00 94.75 89 TYR A C 1
ATOM 714 O O . TYR A 1 89 ? -5.571 -0.639 -14.534 1.00 94.75 89 TYR A O 1
ATOM 722 N N . GLU A 1 90 ? -6.989 -0.484 -16.270 1.00 95.62 90 GLU A N 1
ATOM 723 C CA . GLU A 1 90 ? -7.241 -1.925 -16.356 1.00 95.62 90 GLU A CA 1
ATOM 724 C C . GLU A 1 90 ? -6.067 -2.680 -16.977 1.00 95.62 90 GLU A C 1
ATOM 726 O O . GLU A 1 90 ? -5.667 -3.737 -16.476 1.00 95.62 90 GLU A O 1
ATOM 731 N N . GLU A 1 91 ? -5.446 -2.110 -18.009 1.00 96.06 91 GLU A N 1
ATOM 732 C CA . GLU A 1 91 ? -4.236 -2.673 -18.608 1.00 96.06 91 GLU A CA 1
ATOM 733 C C . GLU A 1 91 ? -3.092 -2.699 -17.591 1.00 96.06 91 GLU A C 1
ATOM 735 O O . GLU A 1 91 ? -2.413 -3.718 -17.440 1.00 96.06 91 GLU A O 1
ATOM 740 N N . PHE A 1 92 ? -2.920 -1.610 -16.832 1.00 95.62 92 PHE A N 1
ATOM 741 C CA . PHE A 1 92 ? -1.891 -1.537 -15.803 1.00 95.62 92 PHE A CA 1
ATOM 742 C C . PHE A 1 92 ? -2.144 -2.555 -14.693 1.00 95.62 92 PHE A C 1
ATOM 744 O O . PHE A 1 92 ? -1.236 -3.289 -14.313 1.00 95.62 92 PHE A O 1
ATOM 751 N N . THR A 1 93 ? -3.386 -2.676 -14.215 1.00 93.94 93 THR A N 1
ATOM 752 C CA . THR A 1 93 ? -3.729 -3.684 -13.201 1.00 93.94 93 THR A CA 1
ATOM 753 C C . THR A 1 93 ? -3.434 -5.100 -13.700 1.00 93.94 93 THR A C 1
ATOM 755 O O . THR A 1 93 ? -2.864 -5.909 -12.964 1.00 93.94 93 THR A O 1
ATOM 758 N N . THR A 1 94 ? -3.784 -5.400 -14.951 1.00 94.94 94 THR A N 1
ATOM 759 C CA . THR A 1 94 ? -3.526 -6.711 -15.560 1.00 94.94 94 THR A CA 1
ATOM 760 C C . THR A 1 94 ? -2.027 -6.995 -15.643 1.00 94.94 94 THR A C 1
ATOM 762 O O . THR A 1 94 ? -1.584 -8.094 -15.303 1.00 94.94 94 THR A O 1
ATOM 765 N N . LEU A 1 95 ? -1.226 -6.001 -16.036 1.00 95.62 95 LEU A N 1
ATOM 766 C CA . LEU A 1 95 ? 0.229 -6.111 -16.066 1.00 95.62 95 LEU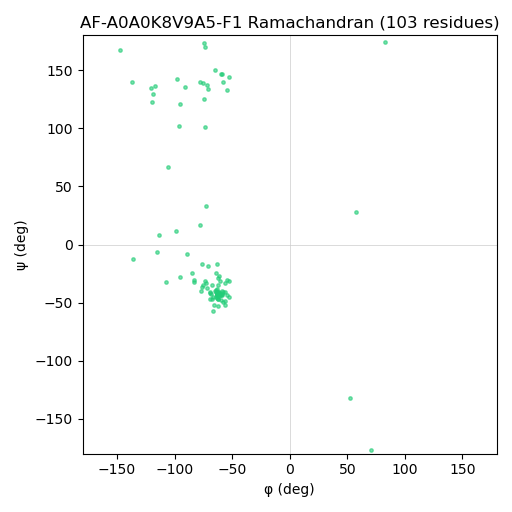 A CA 1
ATOM 767 C C . LEU A 1 95 ? 0.804 -6.407 -14.674 1.00 95.62 95 LEU A C 1
ATOM 769 O O . LEU A 1 95 ? 1.604 -7.331 -14.524 1.00 95.62 95 LEU A O 1
ATOM 773 N N . LEU A 1 96 ? 0.370 -5.661 -13.655 1.00 94.44 96 LEU A N 1
ATOM 774 C CA . LEU A 1 96 ? 0.813 -5.859 -12.274 1.00 94.44 96 LEU A CA 1
ATOM 775 C C . LEU A 1 96 ? 0.497 -7.271 -11.771 1.00 94.44 96 LEU A C 1
ATOM 777 O O . LEU A 1 96 ? 1.357 -7.902 -11.159 1.00 94.44 96 LEU A O 1
ATOM 781 N N . ALA A 1 97 ? -0.697 -7.793 -12.067 1.00 93.81 97 ALA A N 1
ATOM 782 C CA . ALA A 1 97 ? -1.085 -9.146 -11.681 1.00 93.81 97 ALA A CA 1
ATOM 783 C C . ALA A 1 97 ? -0.200 -10.222 -12.336 1.00 93.81 97 ALA A C 1
ATOM 785 O O . ALA A 1 97 ? 0.164 -11.195 -11.678 1.00 93.81 97 ALA A O 1
ATOM 786 N N . ARG A 1 98 ? 0.194 -10.035 -13.603 1.00 94.38 98 ARG A N 1
ATOM 787 C CA . ARG A 1 98 ? 1.116 -10.950 -14.300 1.00 94.38 98 ARG A CA 1
ATOM 788 C C . ARG A 1 98 ? 2.519 -10.919 -13.702 1.00 94.38 98 ARG A C 1
ATOM 790 O O . ARG A 1 98 ? 3.098 -11.975 -13.477 1.00 94.38 98 ARG A O 1
ATOM 797 N N . ILE A 1 99 ? 3.053 -9.729 -13.421 1.00 95.44 99 ILE A N 1
ATOM 798 C CA . ILE A 1 99 ? 4.367 -9.596 -12.773 1.00 95.44 99 ILE A CA 1
ATOM 799 C C . ILE A 1 99 ? 4.338 -10.256 -11.393 1.00 95.44 99 ILE A C 1
ATOM 801 O O . ILE A 1 99 ? 5.252 -10.992 -11.041 1.00 95.44 99 ILE A O 1
ATOM 805 N N . GLU A 1 100 ? 3.277 -10.027 -10.622 1.00 93.38 100 GLU A N 1
ATOM 806 C CA . GLU A 1 100 ? 3.108 -10.664 -9.322 1.00 93.38 100 GLU A CA 1
ATOM 807 C C . GLU A 1 100 ? 3.097 -12.191 -9.423 1.00 93.38 100 GLU A C 1
ATOM 809 O O . GLU A 1 100 ? 3.762 -12.835 -8.619 1.00 93.38 100 GLU A O 1
ATOM 814 N N . ALA A 1 101 ? 2.406 -12.773 -10.408 1.00 93.31 101 ALA A N 1
ATOM 815 C CA . ALA A 1 101 ? 2.409 -14.221 -10.609 1.00 93.31 101 ALA A CA 1
ATOM 816 C C . ALA A 1 101 ? 3.827 -14.774 -10.841 1.00 93.31 101 ALA A C 1
ATOM 818 O O . ALA A 1 101 ? 4.173 -15.792 -10.256 1.00 93.31 101 ALA A O 1
ATOM 819 N N . VAL A 1 102 ? 4.668 -14.069 -11.609 1.00 94.81 102 VAL A N 1
ATOM 820 C CA . VAL A 1 102 ? 6.078 -14.450 -11.836 1.00 94.81 102 VAL A CA 1
ATOM 821 C C . VAL A 1 102 ? 6.925 -14.325 -10.566 1.00 94.81 102 VAL A C 1
ATOM 823 O O . VAL A 1 102 ? 7.832 -15.114 -10.346 1.00 94.81 102 VAL A O 1
ATOM 826 N N . LEU A 1 103 ? 6.655 -13.338 -9.710 1.00 93.69 103 LEU A N 1
ATOM 827 C CA . LEU A 1 103 ? 7.409 -13.163 -8.462 1.00 93.69 103 LEU A CA 1
ATOM 828 C C . LEU A 1 103 ? 7.021 -14.162 -7.360 1.00 93.69 103 LEU A C 1
ATOM 830 O O . LEU A 1 103 ? 7.743 -14.261 -6.373 1.00 93.69 103 LEU A O 1
ATOM 834 N N . ASN A 1 104 ? 5.873 -14.834 -7.484 1.00 89.69 104 ASN A N 1
ATOM 835 C CA . ASN A 1 104 ? 5.344 -15.768 -6.480 1.00 89.69 104 ASN A CA 1
ATOM 836 C C . ASN A 1 104 ? 5.310 -17.228 -6.972 1.00 89.69 104 ASN A C 1
ATOM 838 O O . ASN A 1 104 ? 4.699 -18.057 -6.298 1.00 89.69 104 ASN A O 1
ATOM 842 N N . SER A 1 105 ? 5.898 -17.518 -8.138 1.00 80.50 105 SER A N 1
ATOM 843 C CA . SER A 1 105 ? 6.014 -18.867 -8.708 1.00 80.50 10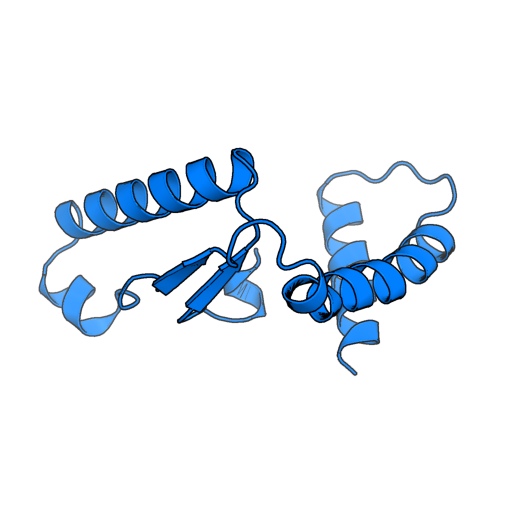5 SER A CA 1
ATOM 844 C C . SER A 1 105 ? 7.192 -19.646 -8.144 1.00 80.50 105 SER A C 1
ATOM 846 O O . SER A 1 105 ? 8.255 -19.004 -7.974 1.00 80.50 105 SER A O 1
#

pLDDT: mean 88.81, std 7.38, range [67.44, 96.75]

Nearest PDB structures (foldseek):
  5u1c-assembly1_C  TM=6.458E-01  e=9.151E-01  Saccharolobus solfataricus
  4cje-assembly1_A  TM=4.513E-01  e=3.599E+00  Human immunodeficiency virus 1
  4cie-assembly1_B  TM=4.623E-01  e=7.374E+00  Human immunodeficiency virus 1
  3nf9-assembly1_A  TM=4.570E-01  e=8.402E+00  Human immunodeficiency virus 1

Organism: Bactrocera latifrons (NCBI:txid174628)

Secondary structure (DSSP, 8-state):
--HHHH---SEEEE-S-HHHHHHHHHHHHHHHHHHHHS-HHHHHHH-----EEEEPPTT-GGGGHHHHHHHHHHHHHHHHHHTT----HHHHHHHHHHHHHHHT-